Protein AF-A0A923BEH5-F1 (afdb_monomer_lite)

Foldseek 3Di:
DDPDPQDPVVVVCVVVVVLQVCLQDLDQADPVLQCLPAQQAAEEEEEAAQHFQSSCNNVQNSPVNSNYNYDYLPPGGPNDDDPVSLVVSLVVLQVVCVVSVHAYEYEYEARGQVSQVVSCVVCVRNHPYYHYHNYDDDDDCVVDSCSVSNVVSVD

Secondary structure (DSSP, 8-state):
-----PPPHHHHHHHHHHHHHGGG--PPPPGGG-S-TTTT-EEEEE--TT--GGGGHHHHHHHHHTT-EEE---SSS-----HHHHHHHHHHHHHHHHHHTSPEEEEEETTHHHHHHHHHHHSGGGEEEEEEES---SS-GGGSTTHHHHHHH--

Radius of gyration: 16.61 Å; chains: 1; bounding box: 33×35×56 Å

pLDDT: mean 77.44, std 20.77, range [34.41, 98.56]

Sequence (155 aa):
MNQHYLPPLGQLWREAGAFASLGRRAAAPLPCATDRYGHGRPVIVVPGFLATDGSTTALRSNLAAAGYDVRGWGQGMNLGATEARLDRLERDVADLADEAGEPVALIGWSLGGLYAREIAKRIPDAVDRVITLGSPFSGSLRGNRVWWLYELVNR

Structure (mmCIF, N/CA/C/O backbone):
data_AF-A0A923BEH5-F1
#
_entry.id   AF-A0A923BEH5-F1
#
loop_
_atom_site.group_PDB
_atom_site.id
_atom_site.type_symbol
_atom_site.label_atom_id
_atom_site.label_alt_id
_atom_site.label_comp_id
_atom_site.label_asym_id
_atom_site.label_entity_id
_atom_site.label_seq_id
_atom_site.pdbx_PDB_ins_code
_atom_site.Cartn_x
_atom_site.Cartn_y
_atom_site.Cartn_z
_atom_site.occupancy
_atom_site.B_iso_or_equiv
_atom_site.auth_seq_id
_atom_site.auth_comp_id
_atom_site.auth_asym_id
_atom_site.auth_atom_id
_atom_site.pdbx_PDB_model_num
ATOM 1 N N . MET A 1 1 ? 3.493 -11.440 -41.249 1.00 34.41 1 MET A N 1
ATOM 2 C CA . MET A 1 1 ? 4.687 -10.652 -40.872 1.00 34.41 1 MET A CA 1
ATOM 3 C C . MET A 1 1 ? 4.221 -9.233 -40.571 1.00 34.41 1 MET A C 1
ATOM 5 O O . MET A 1 1 ? 4.147 -8.426 -41.481 1.00 34.41 1 MET A O 1
ATOM 9 N N . ASN A 1 2 ? 3.818 -8.950 -39.328 1.00 37.06 2 ASN A N 1
ATOM 10 C CA . ASN A 1 2 ? 3.399 -7.604 -38.923 1.00 37.06 2 ASN A CA 1
ATOM 11 C C . ASN A 1 2 ? 4.533 -6.978 -38.116 1.00 37.06 2 ASN A C 1
ATOM 13 O O . ASN A 1 2 ? 4.840 -7.427 -37.013 1.00 37.06 2 ASN A O 1
ATOM 17 N N . GLN A 1 3 ? 5.191 -5.983 -38.706 1.00 42.94 3 GLN A N 1
ATOM 18 C CA . GLN A 1 3 ? 6.191 -5.173 -38.025 1.00 42.94 3 GLN A CA 1
ATOM 19 C C . GLN A 1 3 ? 5.481 -4.316 -36.973 1.00 42.94 3 GLN A C 1
ATOM 21 O O . GLN A 1 3 ? 4.862 -3.300 -37.283 1.00 42.94 3 GLN A O 1
ATOM 26 N N . HIS A 1 4 ? 5.529 -4.754 -35.717 1.00 45.81 4 HIS A N 1
ATOM 27 C CA . HIS A 1 4 ? 5.096 -3.943 -34.589 1.00 45.81 4 HIS A CA 1
ATOM 28 C C . HIS A 1 4 ? 6.090 -2.792 -34.409 1.00 45.81 4 HIS A C 1
ATOM 30 O O . HIS A 1 4 ? 7.207 -2.995 -33.939 1.00 45.81 4 HIS A O 1
ATOM 36 N N . TYR A 1 5 ? 5.683 -1.583 -34.800 1.00 46.28 5 TYR A N 1
ATOM 37 C CA . TYR A 1 5 ? 6.428 -0.353 -34.546 1.00 46.28 5 TYR A CA 1
ATOM 38 C C . TYR A 1 5 ? 6.426 -0.074 -33.034 1.00 46.28 5 TYR A C 1
ATOM 40 O O . TYR A 1 5 ? 5.494 0.515 -32.478 1.00 46.28 5 TYR A O 1
ATOM 48 N N . LEU A 1 6 ? 7.449 -0.575 -32.341 1.00 45.47 6 LEU A N 1
ATOM 49 C CA . LEU A 1 6 ? 7.730 -0.203 -30.960 1.00 45.47 6 LEU A CA 1
ATOM 50 C C . LEU A 1 6 ? 8.156 1.273 -30.964 1.00 45.47 6 LEU A C 1
ATOM 52 O O . LEU A 1 6 ? 9.053 1.638 -31.727 1.00 45.47 6 LEU A O 1
ATOM 56 N N . PRO A 1 7 ? 7.523 2.143 -30.157 1.00 45.28 7 PRO A N 1
ATOM 57 C CA . PRO A 1 7 ? 7.990 3.514 -30.039 1.00 45.28 7 PRO A CA 1
ATOM 58 C C . PRO A 1 7 ? 9.424 3.490 -29.485 1.00 45.28 7 PRO A C 1
ATOM 60 O O . PRO A 1 7 ? 9.763 2.590 -28.709 1.00 45.28 7 PRO A O 1
ATOM 63 N N . PRO A 1 8 ? 10.272 4.467 -29.836 1.00 52.03 8 PRO A N 1
ATOM 64 C CA . PRO A 1 8 ? 11.614 4.562 -29.277 1.00 52.03 8 PRO A CA 1
ATOM 65 C C . PRO A 1 8 ? 11.544 4.548 -27.747 1.00 52.03 8 PRO A C 1
ATOM 67 O O . PRO A 1 8 ? 10.721 5.260 -27.169 1.00 52.03 8 PRO A O 1
ATOM 70 N N . LEU A 1 9 ? 12.418 3.776 -27.090 1.00 49.19 9 LEU A N 1
ATOM 71 C CA . LEU A 1 9 ? 12.451 3.620 -25.626 1.00 49.19 9 LEU A CA 1
ATOM 72 C C . LEU A 1 9 ? 12.338 4.969 -24.891 1.00 49.19 9 LEU A C 1
ATOM 74 O O . LEU A 1 9 ? 11.589 5.087 -23.927 1.00 49.19 9 LEU A O 1
ATOM 78 N N . GLY A 1 10 ? 12.993 6.021 -25.394 1.00 43.81 10 GLY A N 1
ATOM 79 C CA . GLY A 1 10 ? 12.942 7.371 -24.819 1.00 43.81 10 GLY A CA 1
ATOM 80 C C . GLY A 1 10 ? 11.556 8.043 -24.797 1.00 43.81 10 GLY A C 1
ATOM 81 O O . GLY A 1 10 ? 11.317 8.901 -23.951 1.00 43.81 10 GLY A O 1
ATOM 82 N N . GLN A 1 11 ? 10.623 7.659 -25.675 1.00 50.19 11 GLN A N 1
ATOM 83 C CA . GLN A 1 11 ? 9.242 8.166 -25.662 1.00 50.19 11 GLN A CA 1
ATOM 84 C C . GLN A 1 11 ? 8.385 7.448 -24.606 1.00 50.19 11 GLN A C 1
ATOM 86 O O . GLN A 1 11 ? 7.625 8.100 -23.897 1.00 50.19 11 GLN A O 1
ATOM 91 N N . LEU A 1 12 ? 8.604 6.143 -24.410 1.00 49.56 12 LEU A N 1
ATOM 92 C CA . LEU A 1 12 ? 8.016 5.348 -23.320 1.00 49.56 12 LEU A CA 1
ATOM 93 C C . LEU A 1 12 ? 8.495 5.827 -21.939 1.00 49.56 12 LEU A C 1
ATOM 95 O O . LEU A 1 12 ? 7.692 5.980 -21.022 1.00 49.56 12 LEU A O 1
ATOM 99 N N . TRP A 1 13 ? 9.790 6.132 -21.804 1.00 49.50 13 TRP A N 1
ATOM 100 C CA . TRP A 1 13 ? 10.364 6.713 -20.584 1.00 49.50 13 TRP A CA 1
ATOM 101 C C . TRP A 1 13 ? 9.817 8.109 -20.277 1.00 49.50 13 TRP A C 1
ATOM 103 O O . TRP A 1 13 ? 9.636 8.450 -19.112 1.00 49.50 13 TRP A O 1
ATOM 113 N N . ARG A 1 14 ? 9.513 8.914 -21.301 1.00 45.88 14 ARG A N 1
ATOM 114 C CA . ARG A 1 14 ? 8.863 10.220 -21.123 1.00 45.88 14 ARG A CA 1
ATOM 115 C C . ARG A 1 14 ? 7.405 10.098 -20.696 1.00 45.88 14 ARG A C 1
ATOM 117 O O . ARG A 1 14 ? 6.979 10.893 -19.869 1.00 45.88 14 ARG A O 1
ATOM 124 N N . GLU A 1 15 ? 6.659 9.123 -21.209 1.00 48.75 15 GLU A N 1
ATOM 125 C CA . GLU A 1 15 ? 5.287 8.855 -20.760 1.00 48.75 15 GLU A CA 1
ATOM 126 C C . GLU A 1 15 ? 5.282 8.322 -19.318 1.00 48.75 15 GLU A C 1
ATOM 128 O O . GLU A 1 15 ? 4.626 8.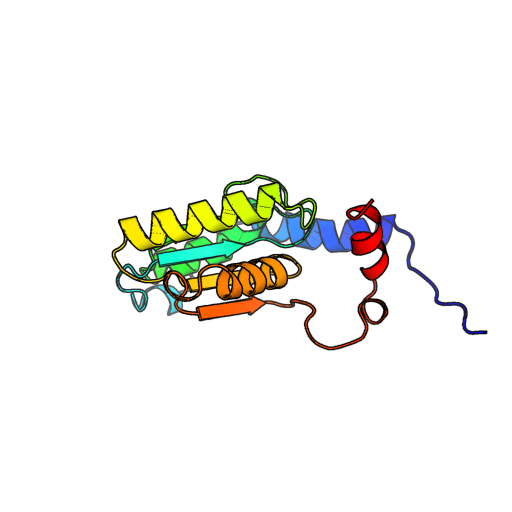901 -18.457 1.00 48.75 15 GLU A O 1
ATOM 133 N N . ALA A 1 16 ? 6.105 7.317 -18.996 1.00 50.94 16 ALA A N 1
ATOM 134 C CA . ALA A 1 16 ? 6.253 6.794 -17.632 1.00 50.94 16 ALA A CA 1
ATOM 135 C C . ALA A 1 16 ? 6.799 7.844 -16.642 1.00 50.94 16 ALA A C 1
ATOM 137 O O . ALA A 1 16 ? 6.321 7.953 -15.515 1.00 50.94 16 ALA A O 1
ATOM 138 N N . GLY A 1 17 ? 7.757 8.670 -17.072 1.00 50.97 17 GLY A N 1
ATOM 139 C CA . GLY A 1 17 ? 8.290 9.794 -16.302 1.00 50.97 17 GLY A CA 1
ATOM 140 C C . GLY A 1 17 ? 7.284 10.936 -16.123 1.00 50.97 17 GLY A C 1
ATOM 141 O O . GLY A 1 17 ? 7.267 11.580 -15.072 1.00 50.97 17 GLY A O 1
ATOM 142 N N . ALA A 1 18 ? 6.389 11.164 -17.089 1.00 53.25 18 ALA A N 1
ATOM 143 C CA . ALA A 1 18 ? 5.256 12.075 -16.931 1.00 53.25 18 ALA A CA 1
ATOM 144 C C . ALA A 1 18 ? 4.288 11.557 -15.850 1.00 53.25 18 ALA A C 1
ATOM 146 O O . ALA A 1 18 ? 3.872 12.326 -14.987 1.00 53.25 18 ALA A O 1
ATOM 147 N N . PHE A 1 19 ? 4.032 10.245 -15.796 1.00 51.97 19 PHE A N 1
ATOM 148 C CA . PHE A 1 19 ? 3.248 9.625 -14.719 1.00 51.97 19 PHE A CA 1
ATOM 149 C C . PHE A 1 19 ? 3.955 9.660 -13.353 1.00 51.97 19 PHE A C 1
ATOM 151 O O . PHE A 1 19 ? 3.315 9.939 -12.342 1.00 51.97 19 PHE A O 1
ATOM 158 N N . ALA A 1 20 ? 5.275 9.459 -13.302 1.00 50.81 20 ALA A N 1
ATOM 159 C CA . ALA A 1 20 ? 6.059 9.572 -12.067 1.00 50.81 20 ALA A CA 1
ATOM 160 C C . ALA A 1 20 ? 6.162 11.023 -11.552 1.00 50.81 20 ALA A C 1
ATOM 162 O O . ALA A 1 20 ? 6.242 11.261 -10.347 1.00 50.81 20 ALA A O 1
ATOM 163 N N . SER A 1 21 ? 6.141 12.007 -12.458 1.00 49.84 21 SER A N 1
ATOM 164 C CA . SER A 1 21 ? 6.183 13.438 -12.124 1.00 49.84 21 SER A CA 1
ATOM 165 C C . SER A 1 21 ? 4.815 14.043 -11.789 1.00 49.84 21 SER A C 1
ATOM 167 O O . SER A 1 21 ? 4.781 15.106 -11.164 1.00 49.84 21 SER A O 1
ATOM 169 N N . LEU A 1 22 ? 3.709 13.347 -12.096 1.00 53.12 22 LEU A N 1
ATOM 170 C CA . LEU A 1 22 ? 2.346 13.753 -11.728 1.00 53.12 22 LEU A CA 1
ATOM 171 C C . LEU A 1 22 ? 2.136 13.850 -10.202 1.00 53.12 22 LEU A C 1
ATOM 173 O O . LEU A 1 22 ? 1.268 14.590 -9.748 1.00 53.12 22 LEU A O 1
ATOM 177 N N . GLY A 1 23 ? 2.944 13.148 -9.400 1.00 53.69 23 GLY A N 1
ATOM 178 C CA . GLY A 1 23 ? 2.770 13.050 -7.944 1.00 53.69 23 GLY A CA 1
ATOM 179 C C . GLY A 1 23 ? 3.411 14.152 -7.095 1.00 53.69 23 GLY A C 1
ATOM 180 O O . GLY A 1 23 ? 3.277 14.131 -5.876 1.00 53.69 23 GLY A O 1
ATOM 181 N N . ARG A 1 24 ? 4.101 15.139 -7.686 1.00 53.06 24 ARG A N 1
ATOM 182 C CA . ARG A 1 24 ? 4.809 16.177 -6.900 1.00 53.06 24 ARG A CA 1
ATOM 183 C C . ARG A 1 24 ? 3.942 17.336 -6.403 1.00 53.06 24 ARG A C 1
ATOM 185 O O . ARG A 1 24 ? 4.467 18.265 -5.794 1.00 53.06 24 ARG A O 1
ATOM 192 N N . ARG A 1 25 ? 2.631 17.298 -6.634 1.00 54.38 25 ARG A N 1
ATOM 193 C CA . ARG A 1 25 ? 1.687 18.257 -6.054 1.00 54.38 25 ARG A CA 1
ATOM 194 C C . ARG A 1 25 ? 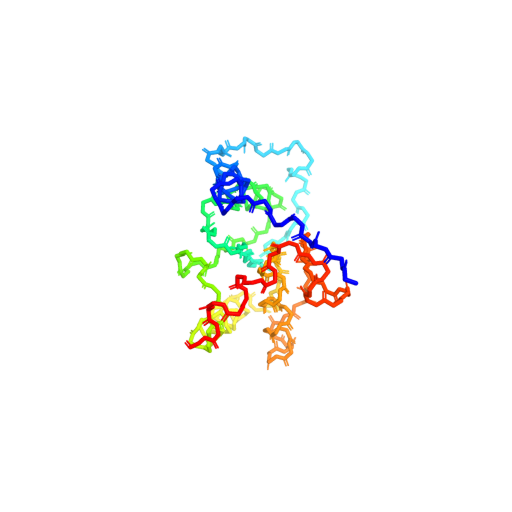0.891 17.555 -4.963 1.00 54.38 25 ARG A C 1
ATOM 196 O O . ARG A 1 25 ? 0.040 16.723 -5.266 1.00 54.38 25 ARG A O 1
ATOM 203 N N . ALA A 1 26 ? 1.144 17.916 -3.706 1.00 56.69 26 ALA A N 1
ATOM 204 C CA . ALA A 1 26 ? 0.133 17.763 -2.670 1.00 56.69 26 ALA A CA 1
ATOM 205 C C . ALA A 1 26 ? -1.031 18.679 -3.070 1.00 56.69 26 ALA A C 1
ATOM 207 O O . ALA A 1 26 ? -1.003 19.884 -2.829 1.00 56.69 26 ALA A O 1
ATOM 208 N N . ALA A 1 27 ? -1.996 18.139 -3.812 1.00 62.12 27 ALA A N 1
ATOM 209 C CA . ALA A 1 27 ? -3.257 18.827 -4.002 1.00 62.12 27 ALA A CA 1
ATOM 210 C C . ALA A 1 27 ? -3.936 18.875 -2.631 1.00 62.12 27 ALA A C 1
ATOM 212 O O . ALA A 1 27 ? -3.954 17.862 -1.926 1.00 62.12 27 ALA A O 1
ATOM 213 N N . ALA A 1 28 ? -4.461 20.043 -2.248 1.00 68.69 28 ALA A N 1
ATOM 214 C CA . ALA A 1 28 ? -5.380 20.115 -1.121 1.00 68.69 28 ALA A CA 1
ATOM 215 C C . ALA A 1 28 ? -6.448 19.016 -1.294 1.00 68.69 28 ALA A C 1
ATOM 217 O O . ALA A 1 28 ? -6.851 18.761 -2.438 1.00 68.69 28 ALA A O 1
ATOM 218 N N . PRO A 1 29 ? -6.863 18.337 -0.210 1.00 71.12 29 PRO A N 1
ATOM 219 C CA . PRO A 1 29 ? -7.877 17.302 -0.307 1.00 71.12 29 PRO A CA 1
ATOM 220 C C . PRO A 1 29 ? -9.103 17.807 -1.063 1.00 71.12 29 PRO A C 1
ATOM 222 O O . PRO A 1 29 ? -9.520 18.956 -0.900 1.00 71.12 29 PRO A O 1
ATOM 225 N N . LEU A 1 30 ? -9.663 16.952 -1.911 1.00 73.69 30 LEU A N 1
ATOM 226 C CA . LEU A 1 30 ? -10.889 17.258 -2.627 1.00 73.69 30 LEU A CA 1
ATOM 227 C C . LEU A 1 30 ? -12.020 17.485 -1.610 1.00 73.69 30 LEU A C 1
ATOM 229 O O . LEU A 1 30 ? -12.051 16.800 -0.589 1.00 73.69 30 LEU A O 1
ATOM 233 N N . PRO A 1 31 ? -12.987 18.376 -1.885 1.00 69.50 31 PRO A N 1
ATOM 234 C CA . PRO A 1 31 ? -14.104 18.619 -0.972 1.00 69.50 31 PRO A CA 1
ATOM 235 C C . PRO A 1 31 ? -14.879 17.346 -0.598 1.00 69.50 31 PRO A C 1
ATOM 237 O O . PRO A 1 31 ? -15.274 17.183 0.544 1.00 69.50 31 PRO A O 1
ATOM 240 N N . CYS A 1 32 ? -15.032 16.394 -1.523 1.00 70.19 32 CYS A N 1
ATOM 241 C CA . CYS A 1 32 ? -15.694 15.110 -1.252 1.00 70.19 32 CYS A CA 1
ATOM 242 C C . CYS A 1 32 ? -14.878 14.161 -0.358 1.00 70.19 32 CYS A C 1
ATOM 244 O O . CYS A 1 32 ? -15.385 13.140 0.093 1.00 70.19 32 CYS A O 1
ATOM 246 N N . ALA A 1 33 ? -13.594 14.448 -0.143 1.00 65.38 33 ALA A N 1
ATOM 247 C CA . ALA A 1 33 ? -12.736 13.650 0.714 1.00 65.38 33 ALA A CA 1
ATOM 248 C C . ALA A 1 33 ? -12.876 14.040 2.191 1.00 65.38 33 ALA A C 1
ATOM 250 O O . ALA A 1 33 ? -12.270 13.387 3.018 1.00 65.38 33 ALA A O 1
ATOM 251 N N . THR A 1 34 ? -13.639 15.070 2.574 1.00 65.69 34 THR A N 1
ATOM 252 C CA . THR A 1 34 ? -13.746 15.475 3.992 1.00 65.69 34 THR A CA 1
ATOM 253 C C . THR A 1 34 ? -14.819 14.734 4.782 1.00 65.69 34 THR A C 1
ATOM 255 O O . THR A 1 34 ? -14.867 14.858 6.003 1.00 65.69 34 THR A O 1
ATOM 258 N N . ASP A 1 35 ? -15.643 13.925 4.122 1.00 69.12 35 ASP A N 1
ATOM 259 C CA . ASP A 1 35 ? -16.823 13.282 4.717 1.00 69.12 35 ASP A CA 1
ATOM 260 C C . ASP A 1 35 ? -16.495 12.094 5.658 1.00 69.12 35 ASP A C 1
ATOM 262 O O . ASP A 1 35 ? -17.384 11.361 6.080 1.00 69.12 35 ASP A O 1
ATOM 266 N N . ARG A 1 36 ? -15.218 11.918 6.038 1.00 74.88 36 ARG A N 1
ATOM 267 C CA . ARG A 1 36 ? -14.708 10.961 7.048 1.00 74.88 36 ARG A CA 1
ATOM 268 C C . ARG A 1 36 ? -15.229 9.514 6.939 1.00 74.88 36 ARG A C 1
ATOM 270 O O . ARG A 1 36 ? -15.346 8.823 7.949 1.00 74.88 36 ARG A O 1
ATOM 277 N N . TYR A 1 37 ? -15.460 9.023 5.722 1.00 81.75 37 TYR A N 1
ATOM 278 C CA . TYR A 1 37 ? -15.904 7.645 5.452 1.00 81.75 37 TYR A CA 1
ATOM 279 C C . TYR A 1 37 ? -14.934 6.543 5.912 1.00 81.75 37 TYR A C 1
ATOM 281 O O . TYR A 1 37 ? -15.314 5.376 5.990 1.00 81.75 37 TYR A O 1
ATOM 289 N N . GLY A 1 38 ? -13.667 6.881 6.151 1.00 85.94 38 GLY A N 1
ATOM 290 C CA . GLY A 1 38 ? -12.611 5.912 6.414 1.00 85.94 38 GLY A CA 1
ATOM 291 C C . GLY A 1 38 ? -12.626 5.311 7.810 1.00 85.94 38 GLY A C 1
ATOM 292 O O . GLY A 1 38 ? -12.189 4.179 7.954 1.00 85.94 38 GLY A O 1
ATOM 293 N N . HIS A 1 39 ? -13.151 6.017 8.818 1.00 91.62 39 HIS A N 1
ATOM 294 C CA . HIS A 1 39 ? -13.264 5.535 10.206 1.00 91.62 39 HIS A CA 1
ATOM 295 C C . HIS A 1 39 ? -11.986 4.905 10.808 1.00 91.62 39 HIS A C 1
ATOM 297 O O . HIS A 1 39 ? -12.079 4.056 11.683 1.00 91.62 39 HIS A O 1
ATOM 303 N N . GLY A 1 40 ? -10.798 5.323 10.364 1.00 93.81 40 GLY A N 1
ATOM 304 C CA . GLY A 1 40 ? -9.506 4.793 10.810 1.00 93.81 40 GLY A CA 1
ATOM 305 C C . GLY A 1 40 ? -9.052 3.515 10.104 1.00 93.81 40 GLY A C 1
ATOM 306 O O . GLY A 1 40 ? -7.950 3.054 10.371 1.00 93.81 40 GLY A O 1
ATOM 307 N N . ARG A 1 41 ? -9.847 2.975 9.174 1.00 96.56 41 ARG A N 1
ATOM 308 C CA . ARG A 1 41 ? -9.569 1.690 8.525 1.00 96.56 41 ARG A CA 1
ATOM 309 C C . ARG A 1 41 ? -8.225 1.712 7.779 1.00 96.56 41 ARG A C 1
ATOM 311 O O . ARG A 1 41 ? -7.956 2.695 7.071 1.00 96.56 41 ARG A O 1
ATOM 318 N N . PRO A 1 42 ? -7.413 0.646 7.882 1.00 98.12 42 PRO A N 1
ATOM 319 C CA . PRO A 1 42 ? -6.060 0.619 7.346 1.00 98.12 42 PRO A CA 1
ATOM 320 C C . PRO A 1 42 ? -6.032 0.428 5.825 1.00 98.12 42 PRO A C 1
ATOM 322 O O . PRO A 1 42 ? -6.748 -0.399 5.249 1.00 98.12 42 PRO A O 1
ATOM 325 N N . VAL A 1 43 ? -5.164 1.189 5.154 1.00 98.25 43 VAL A N 1
ATOM 326 C CA . VAL A 1 43 ? -4.971 1.156 3.699 1.00 98.25 43 VAL A CA 1
ATOM 327 C C . VAL A 1 43 ? -3.485 1.217 3.351 1.00 98.25 43 VAL A C 1
ATOM 329 O O . VAL A 1 43 ? -2.787 2.132 3.779 1.00 98.25 43 VAL A O 1
ATOM 332 N N . ILE A 1 44 ? -3.013 0.331 2.472 1.00 98.31 44 ILE A N 1
ATOM 333 C CA . ILE A 1 44 ? -1.687 0.445 1.841 1.00 98.31 44 ILE A CA 1
ATOM 334 C C . ILE A 1 44 ? -1.835 0.761 0.353 1.00 98.31 44 ILE A C 1
ATOM 336 O O . ILE A 1 44 ? -2.579 0.101 -0.377 1.00 98.31 44 ILE A O 1
ATOM 340 N N . VAL A 1 45 ? -1.087 1.764 -0.119 1.00 97.44 45 VAL A N 1
ATOM 341 C CA . VAL A 1 45 ? -1.039 2.140 -1.539 1.00 97.44 45 VAL A CA 1
ATOM 342 C C . VAL A 1 45 ? 0.277 1.703 -2.181 1.00 97.44 45 VAL A C 1
ATOM 344 O O . VAL A 1 45 ? 1.343 2.223 -1.850 1.00 97.44 45 VAL A O 1
ATOM 347 N N . VAL A 1 46 ? 0.193 0.805 -3.166 1.00 95.06 46 VAL A N 1
ATOM 348 C CA . VAL A 1 46 ? 1.342 0.229 -3.878 1.00 95.06 46 VAL A CA 1
ATOM 349 C C . VAL A 1 46 ? 1.545 0.923 -5.238 1.00 95.06 46 VAL A C 1
ATOM 351 O O . VAL A 1 46 ? 0.645 0.886 -6.088 1.00 95.06 46 VAL A O 1
ATOM 354 N N . PRO A 1 47 ? 2.710 1.556 -5.484 1.00 91.50 47 PRO A N 1
ATOM 355 C CA . PRO A 1 47 ? 2.980 2.306 -6.706 1.00 91.50 47 PRO A CA 1
ATOM 356 C C . PRO A 1 47 ? 3.255 1.390 -7.909 1.00 91.50 47 PRO A C 1
ATOM 358 O O . PRO A 1 47 ? 3.588 0.211 -7.767 1.00 91.50 47 PRO A O 1
ATOM 361 N N . GLY A 1 48 ? 3.152 1.960 -9.113 1.00 86.19 48 GLY A N 1
ATOM 362 C CA . GLY A 1 48 ? 3.500 1.287 -10.367 1.00 86.19 48 GLY A CA 1
ATOM 363 C C . GLY A 1 48 ? 5.009 1.170 -10.606 1.00 86.19 48 GLY A C 1
ATOM 364 O O . GLY A 1 48 ? 5.817 1.676 -9.835 1.00 86.19 48 GLY A O 1
ATOM 365 N N . PHE A 1 49 ? 5.396 0.523 -11.706 1.00 82.25 49 PHE A N 1
ATOM 366 C CA . PHE A 1 49 ? 6.802 0.353 -12.086 1.00 82.25 49 PHE A CA 1
ATOM 367 C C . PHE A 1 49 ? 7.530 1.704 -12.244 1.00 82.25 49 PHE A C 1
ATOM 369 O O . PHE A 1 49 ? 6.970 2.643 -12.807 1.00 82.25 49 PHE A O 1
ATOM 376 N N . LEU A 1 50 ? 8.769 1.791 -11.745 1.00 79.81 50 LEU A N 1
ATOM 377 C CA . LEU A 1 50 ? 9.618 2.994 -11.625 1.00 79.81 50 LEU A CA 1
ATOM 378 C C . LEU A 1 50 ? 9.035 4.126 -10.779 1.00 79.81 50 LEU A C 1
ATOM 380 O O . LEU A 1 50 ? 9.616 5.209 -10.700 1.00 79.81 50 LEU A O 1
ATOM 384 N N . ALA A 1 51 ? 7.902 3.892 -10.132 1.00 82.94 51 ALA A N 1
ATOM 385 C CA . ALA A 1 51 ? 7.264 4.880 -9.299 1.00 82.94 51 ALA A CA 1
ATOM 386 C C . ALA A 1 51 ? 7.625 4.649 -7.825 1.00 82.94 51 ALA A C 1
ATOM 388 O O . ALA A 1 51 ? 7.987 3.550 -7.397 1.00 82.94 51 ALA A O 1
ATOM 389 N N . THR A 1 52 ? 7.562 5.725 -7.052 1.00 86.50 52 THR A N 1
ATOM 390 C CA . THR A 1 52 ? 7.779 5.733 -5.603 1.00 86.50 52 THR A CA 1
ATOM 391 C C . THR A 1 52 ? 6.495 6.160 -4.905 1.00 86.50 52 THR A C 1
ATOM 393 O O . THR A 1 52 ? 5.542 6.610 -5.543 1.00 86.50 52 THR A O 1
ATOM 396 N N . ASP A 1 53 ? 6.504 6.137 -3.580 1.00 88.62 53 ASP A N 1
ATOM 397 C CA . ASP A 1 53 ? 5.496 6.768 -2.725 1.00 88.62 53 ASP A CA 1
ATOM 398 C C . ASP A 1 53 ? 5.179 8.229 -3.097 1.00 88.62 53 ASP A C 1
ATOM 400 O O . ASP A 1 53 ? 4.049 8.689 -2.924 1.00 88.62 53 ASP A O 1
ATOM 404 N N . GLY A 1 54 ? 6.148 8.962 -3.658 1.00 84.62 54 GLY A N 1
ATOM 405 C CA . GLY A 1 54 ? 5.923 10.325 -4.139 1.00 84.62 54 GLY A CA 1
ATOM 406 C C . GLY A 1 54 ? 4.854 10.387 -5.234 1.00 84.62 54 GLY A C 1
ATOM 407 O O . GLY A 1 54 ? 4.061 11.323 -5.271 1.00 84.62 54 GLY A O 1
ATOM 408 N N . SER A 1 55 ? 4.773 9.358 -6.080 1.00 81.12 55 SER A N 1
ATOM 409 C CA . SER A 1 55 ? 3.811 9.280 -7.185 1.00 81.12 55 SER A CA 1
ATOM 410 C C . SER A 1 55 ? 2.358 9.097 -6.727 1.00 81.12 55 SER A C 1
ATOM 412 O O . SER A 1 55 ? 1.436 9.485 -7.439 1.00 81.12 55 SER A O 1
ATOM 414 N N . THR A 1 56 ? 2.149 8.558 -5.522 1.00 88.00 56 THR A N 1
ATOM 415 C CA . THR A 1 56 ? 0.826 8.273 -4.949 1.00 88.00 56 THR A CA 1
ATOM 416 C C . THR A 1 56 ? 0.431 9.263 -3.852 1.00 88.00 56 THR A C 1
ATOM 418 O O . THR A 1 56 ? -0.610 9.093 -3.220 1.00 88.00 56 THR A O 1
ATOM 421 N N . THR A 1 57 ? 1.222 10.322 -3.631 1.00 88.19 57 THR A N 1
ATOM 422 C CA . THR A 1 57 ? 0.995 11.333 -2.580 1.00 88.19 57 THR A CA 1
ATOM 423 C C . THR A 1 57 ? -0.415 11.909 -2.626 1.00 88.19 57 THR A C 1
ATOM 425 O O . THR A 1 57 ? -1.120 11.850 -1.628 1.00 88.19 57 THR A O 1
ATOM 428 N N . ALA A 1 58 ? -0.866 12.397 -3.787 1.00 87.06 58 ALA A N 1
ATOM 429 C CA . ALA A 1 58 ? -2.191 13.003 -3.914 1.00 87.06 58 ALA A CA 1
ATOM 430 C C . ALA A 1 58 ? -3.322 12.024 -3.548 1.00 87.06 58 ALA A C 1
ATOM 432 O O . ALA A 1 58 ? -4.262 12.405 -2.852 1.00 87.06 58 ALA A O 1
ATOM 433 N N . LEU A 1 59 ? -3.215 10.757 -3.962 1.00 89.44 59 LEU A N 1
ATOM 434 C CA . LEU A 1 59 ? -4.185 9.721 -3.604 1.00 89.44 59 LEU A CA 1
ATOM 435 C C . LEU A 1 59 ? -4.197 9.481 -2.091 1.00 89.44 59 LEU A C 1
ATOM 437 O O . LEU A 1 59 ? -5.256 9.524 -1.469 1.00 89.44 59 LEU A O 1
ATOM 441 N N . ARG A 1 60 ? -3.016 9.288 -1.492 1.00 92.50 60 ARG A N 1
ATOM 442 C CA . ARG A 1 60 ? -2.887 9.046 -0.051 1.00 92.50 60 ARG A CA 1
ATOM 443 C C . ARG A 1 60 ? -3.385 10.225 0.781 1.00 92.50 60 ARG A C 1
ATOM 445 O O . ARG A 1 60 ? -4.085 10.002 1.757 1.00 92.50 60 ARG A O 1
ATOM 452 N N . SER A 1 61 ? -3.109 11.464 0.373 1.00 90.50 61 SER A N 1
ATOM 453 C CA . SER A 1 61 ? -3.605 12.663 1.062 1.00 90.50 61 SER A CA 1
ATOM 454 C C . SER A 1 61 ? -5.131 12.766 1.042 1.00 90.50 61 SER A C 1
ATOM 456 O O . SER A 1 61 ? -5.722 13.156 2.043 1.00 90.50 61 SER A O 1
ATOM 458 N N . ASN A 1 62 ? -5.780 12.393 -0.065 1.00 91.06 62 ASN A N 1
ATOM 459 C CA . ASN A 1 62 ? -7.242 12.380 -0.139 1.00 91.06 62 ASN A CA 1
ATOM 460 C C . ASN A 1 62 ? -7.848 11.274 0.731 1.00 91.06 62 ASN A C 1
ATOM 462 O O . ASN A 1 62 ? -8.815 11.518 1.441 1.00 91.06 62 ASN A O 1
ATOM 466 N N . LEU A 1 63 ? -7.259 10.080 0.729 1.00 92.81 63 LEU A N 1
ATOM 467 C CA . LEU A 1 63 ? -7.700 8.989 1.600 1.00 92.81 63 LEU A CA 1
ATOM 468 C C . LEU A 1 63 ? -7.500 9.338 3.087 1.00 92.81 63 LEU A C 1
ATOM 470 O O . LEU A 1 63 ? -8.398 9.131 3.896 1.00 92.81 63 LEU A O 1
ATOM 474 N N . ALA A 1 64 ? -6.374 9.954 3.446 1.00 92.56 64 ALA A N 1
ATOM 475 C CA . ALA A 1 64 ? -6.133 10.422 4.809 1.00 92.56 64 ALA A CA 1
ATOM 476 C C . ALA A 1 64 ? -7.144 11.506 5.226 1.00 92.56 64 ALA A C 1
ATOM 478 O O . ALA A 1 64 ? -7.685 11.458 6.329 1.00 92.56 64 ALA A O 1
ATOM 479 N N . ALA A 1 65 ? -7.468 12.450 4.335 1.00 90.88 65 ALA A N 1
ATOM 480 C CA . ALA A 1 65 ? -8.515 13.443 4.584 1.00 90.88 65 ALA A CA 1
ATOM 481 C C . ALA A 1 65 ? -9.900 12.802 4.773 1.00 90.88 65 ALA A C 1
ATOM 483 O O . ALA A 1 65 ? -10.676 13.261 5.613 1.00 90.88 65 ALA A O 1
ATOM 484 N N . ALA A 1 66 ? -10.157 11.695 4.067 1.00 91.94 66 ALA A N 1
ATOM 485 C CA . ALA A 1 66 ? -11.356 10.876 4.223 1.00 91.94 66 ALA A CA 1
ATOM 486 C C . ALA A 1 66 ? -11.340 10.004 5.482 1.00 91.94 66 ALA A C 1
ATOM 488 O O . ALA A 1 66 ? -12.305 9.287 5.727 1.00 91.94 66 ALA A O 1
ATOM 489 N N . GLY A 1 67 ? -10.303 10.096 6.315 1.00 93.19 67 GLY A N 1
ATOM 490 C CA . GLY A 1 67 ? -10.240 9.452 7.621 1.00 93.19 67 GLY A CA 1
ATOM 491 C C . GLY A 1 67 ? -9.769 8.001 7.598 1.00 93.19 67 GLY A C 1
ATOM 492 O O . GLY A 1 67 ? -10.109 7.276 8.523 1.00 93.19 67 GLY A O 1
ATOM 493 N N . TYR A 1 68 ? -9.039 7.559 6.573 1.00 95.75 68 TYR A N 1
ATOM 494 C CA . TYR A 1 68 ? -8.360 6.252 6.562 1.00 95.75 68 TYR A CA 1
ATOM 495 C C . TYR A 1 68 ? -6.965 6.342 7.219 1.00 95.75 68 TYR A C 1
ATOM 497 O O . TYR A 1 68 ? -6.317 7.388 7.103 1.00 95.75 68 TYR A O 1
ATOM 505 N N . ASP A 1 69 ? -6.468 5.259 7.838 1.00 95.88 69 ASP A N 1
ATOM 506 C CA . ASP A 1 69 ? -5.033 5.130 8.168 1.00 95.88 69 ASP A CA 1
ATOM 507 C C . ASP A 1 69 ? -4.291 4.661 6.916 1.00 95.88 69 ASP A C 1
ATOM 509 O O . ASP A 1 69 ? -4.321 3.490 6.537 1.00 95.88 69 ASP A O 1
ATOM 513 N N . VAL A 1 70 ? -3.681 5.611 6.211 1.00 96.25 70 VAL A N 1
ATOM 514 C CA . VAL A 1 70 ? -3.086 5.359 4.901 1.00 96.25 70 VAL A CA 1
ATOM 515 C C . VAL A 1 70 ? -1.575 5.287 5.005 1.00 96.25 70 VAL A C 1
ATOM 517 O O . VAL A 1 70 ? -0.900 6.287 5.258 1.00 96.25 70 VAL A O 1
ATOM 520 N N . ARG A 1 71 ? -1.024 4.126 4.664 1.00 96.25 71 ARG A N 1
ATOM 521 C CA . ARG A 1 71 ? 0.412 3.893 4.536 1.00 96.25 71 ARG A CA 1
ATOM 522 C C . ARG A 1 71 ? 0.821 3.824 3.060 1.00 96.25 71 ARG A C 1
ATOM 524 O O . ARG A 1 71 ? 0.046 3.513 2.150 1.00 96.25 71 ARG A O 1
ATOM 531 N N . GLY A 1 72 ? 2.066 4.210 2.799 1.00 94.62 72 GLY A N 1
ATOM 532 C CA . GLY A 1 72 ? 2.706 3.982 1.505 1.00 94.62 72 GLY A CA 1
ATOM 533 C C . GLY A 1 72 ? 3.283 2.589 1.382 1.00 94.62 72 GLY A C 1
ATOM 534 O O . GLY A 1 72 ? 3.185 1.780 2.295 1.00 94.62 72 GLY A O 1
ATOM 535 N N . TRP A 1 73 ? 3.953 2.353 0.265 1.00 93.44 73 TRP A N 1
ATOM 536 C CA . TRP A 1 73 ? 4.662 1.108 0.015 1.00 93.44 73 TRP A CA 1
ATOM 537 C C . TRP A 1 73 ? 5.984 1.022 0.787 1.00 93.44 73 TRP A C 1
ATOM 539 O O . TRP A 1 73 ? 6.420 -0.068 1.122 1.00 93.44 73 TRP A O 1
ATOM 549 N N . GLY A 1 74 ? 6.664 2.145 1.053 1.00 91.88 74 GLY A N 1
ATOM 550 C CA . GLY A 1 74 ? 7.805 2.171 1.984 1.00 91.88 74 GLY A CA 1
ATOM 551 C C . GLY A 1 74 ? 9.091 1.441 1.548 1.00 91.88 74 GLY A C 1
ATOM 552 O O . GLY A 1 74 ? 10.067 1.423 2.303 1.00 91.88 74 GLY A O 1
ATOM 553 N N . GLN A 1 75 ? 9.164 0.883 0.333 1.00 91.88 75 GLN A N 1
ATOM 554 C CA . GLN A 1 75 ? 10.364 0.191 -0.182 1.00 91.88 75 GLN A CA 1
ATOM 555 C C . GLN A 1 75 ? 11.069 0.934 -1.334 1.00 91.88 75 GLN A C 1
ATOM 557 O O . GLN A 1 75 ? 11.772 0.338 -2.151 1.00 91.88 75 GLN A O 1
ATOM 562 N N . GLY A 1 76 ? 10.886 2.254 -1.422 1.00 88.75 76 GLY A N 1
ATOM 563 C CA . GLY A 1 76 ? 11.529 3.095 -2.437 1.00 88.75 76 GLY A CA 1
ATOM 564 C C . GLY A 1 76 ? 10.903 2.938 -3.824 1.00 88.75 76 GLY A C 1
ATOM 565 O O . GLY A 1 76 ? 9.682 2.890 -3.959 1.00 88.75 76 GLY A O 1
ATOM 566 N N . MET A 1 77 ? 11.733 2.913 -4.868 1.00 85.25 77 MET A N 1
ATOM 567 C CA . MET A 1 77 ? 11.267 2.779 -6.250 1.00 85.25 77 MET A CA 1
ATOM 568 C C . MET A 1 77 ? 10.838 1.341 -6.550 1.00 85.25 77 MET A C 1
ATOM 570 O O . MET A 1 77 ? 11.590 0.397 -6.298 1.00 85.25 77 MET A O 1
ATOM 574 N N . ASN A 1 78 ? 9.645 1.171 -7.122 1.00 82.88 78 ASN A N 1
ATOM 575 C CA . ASN A 1 78 ? 9.168 -0.135 -7.559 1.00 82.88 78 ASN A CA 1
ATOM 576 C C . ASN A 1 78 ? 9.895 -0.547 -8.847 1.00 82.88 78 ASN A C 1
ATOM 578 O O . ASN A 1 78 ? 9.530 -0.153 -9.952 1.00 82.88 78 ASN A O 1
ATOM 582 N N . LEU A 1 79 ? 10.954 -1.333 -8.681 1.00 79.94 79 LEU A N 1
ATOM 583 C CA . LEU A 1 79 ? 11.775 -1.868 -9.766 1.00 79.94 79 LEU A CA 1
ATOM 584 C C . LEU A 1 79 ? 11.271 -3.212 -10.301 1.00 79.94 79 LEU A C 1
ATOM 586 O O . LEU A 1 79 ? 11.967 -3.824 -11.099 1.00 79.94 79 LEU A O 1
ATOM 590 N N . GLY A 1 80 ? 10.086 -3.661 -9.887 1.00 74.75 80 GLY A N 1
ATOM 591 C CA . GLY A 1 80 ? 9.486 -4.914 -10.327 1.00 74.75 80 GLY A CA 1
ATOM 592 C C . GLY A 1 80 ? 9.467 -6.024 -9.277 1.00 74.75 80 GLY A C 1
ATOM 593 O O . GLY A 1 80 ? 10.118 -5.934 -8.230 1.00 74.75 80 GLY A O 1
ATOM 594 N N . ALA A 1 81 ? 8.659 -7.051 -9.570 1.00 71.19 81 ALA A N 1
ATOM 595 C CA . ALA A 1 81 ? 8.294 -8.138 -8.663 1.00 71.19 81 ALA A CA 1
ATOM 596 C C . ALA A 1 81 ? 9.475 -9.072 -8.390 1.00 71.19 81 ALA A C 1
ATOM 598 O O . ALA A 1 81 ? 9.776 -9.961 -9.173 1.00 71.19 81 ALA A O 1
ATOM 599 N N . THR A 1 82 ? 10.127 -8.858 -7.252 1.00 81.56 82 THR A N 1
ATOM 600 C CA . THR A 1 82 ? 11.127 -9.766 -6.682 1.00 81.56 82 THR A CA 1
ATOM 601 C C . THR A 1 82 ? 10.568 -10.382 -5.406 1.00 81.56 82 THR A C 1
ATOM 603 O O . THR A 1 82 ? 9.892 -9.669 -4.662 1.00 81.56 82 THR A O 1
ATOM 606 N N . GLU A 1 83 ? 10.921 -11.629 -5.094 1.00 82.38 83 GLU A N 1
ATOM 607 C CA . GLU A 1 83 ? 10.417 -12.332 -3.901 1.00 82.38 83 GLU A CA 1
ATOM 608 C C . GLU A 1 83 ? 10.636 -11.522 -2.616 1.00 82.38 83 GLU A C 1
ATOM 610 O O . GLU A 1 83 ? 9.683 -11.174 -1.935 1.00 82.38 83 GLU A O 1
ATOM 615 N N . ALA A 1 84 ? 11.851 -11.007 -2.401 1.00 86.75 84 ALA A N 1
ATOM 616 C CA . ALA A 1 84 ? 12.172 -10.183 -1.231 1.00 86.75 84 ALA A CA 1
ATOM 617 C C . ALA A 1 84 ? 11.291 -8.924 -1.062 1.00 86.75 84 ALA A C 1
ATOM 619 O O . ALA A 1 84 ? 11.115 -8.422 0.047 1.00 86.75 84 ALA A O 1
ATOM 620 N N . ARG A 1 85 ? 10.753 -8.383 -2.164 1.00 88.62 85 ARG A N 1
ATOM 621 C CA . ARG A 1 85 ? 9.847 -7.223 -2.149 1.00 88.62 85 ARG A CA 1
ATOM 622 C C . ARG A 1 85 ? 8.418 -7.630 -1.808 1.00 88.62 85 ARG A C 1
ATOM 624 O O . ARG A 1 85 ? 7.730 -6.882 -1.116 1.00 88.62 85 ARG A O 1
ATOM 631 N N . LEU A 1 86 ? 7.989 -8.791 -2.305 1.00 90.75 86 LEU A N 1
ATOM 632 C CA . LEU A 1 86 ? 6.719 -9.403 -1.927 1.00 90.75 86 LEU A CA 1
ATOM 633 C C . LEU A 1 86 ? 6.743 -9.773 -0.444 1.00 90.75 86 LEU A C 1
ATOM 635 O O . LEU A 1 86 ? 5.876 -9.305 0.273 1.00 90.75 86 LEU A O 1
ATOM 639 N N . ASP A 1 87 ? 7.785 -10.451 0.038 1.00 93.62 87 ASP A N 1
ATOM 640 C CA . ASP A 1 87 ? 7.926 -10.844 1.449 1.00 93.62 87 ASP A CA 1
ATOM 641 C C . ASP A 1 87 ? 7.973 -9.640 2.395 1.00 93.62 87 ASP A C 1
ATOM 643 O O . ASP A 1 87 ? 7.540 -9.690 3.546 1.00 93.62 87 ASP A O 1
ATOM 647 N N . ARG A 1 88 ? 8.549 -8.526 1.935 1.00 95.50 88 ARG A N 1
ATOM 648 C CA . ARG A 1 88 ? 8.520 -7.283 2.702 1.00 95.50 88 ARG A CA 1
ATOM 649 C C . ARG A 1 88 ? 7.124 -6.667 2.716 1.00 95.50 88 ARG A C 1
ATOM 651 O O . ARG A 1 88 ? 6.673 -6.286 3.783 1.00 95.50 88 ARG A O 1
ATOM 658 N N . LEU A 1 89 ? 6.442 -6.611 1.571 1.00 95.88 89 LEU A N 1
ATOM 659 C CA . LEU A 1 89 ? 5.079 -6.082 1.510 1.00 95.88 89 LEU A CA 1
ATOM 660 C C . LEU A 1 89 ? 4.107 -6.952 2.317 1.00 95.88 89 LEU A C 1
ATOM 662 O O . LEU A 1 89 ? 3.215 -6.420 2.958 1.00 95.88 89 LEU A O 1
ATOM 666 N N . GLU A 1 90 ? 4.290 -8.269 2.300 1.00 97.38 90 GLU A N 1
ATOM 667 C CA . GLU A 1 90 ? 3.528 -9.221 3.107 1.00 97.38 90 GLU A CA 1
ATOM 668 C C . GLU A 1 90 ? 3.663 -8.912 4.599 1.00 97.38 90 GLU A C 1
ATOM 670 O O . GLU A 1 90 ? 2.653 -8.770 5.280 1.00 97.38 90 GLU A O 1
ATOM 675 N N . ARG A 1 91 ? 4.899 -8.715 5.079 1.00 97.75 91 ARG A N 1
ATOM 676 C CA . ARG A 1 91 ? 5.159 -8.299 6.464 1.00 97.75 91 ARG A CA 1
ATOM 677 C C . ARG A 1 91 ? 4.548 -6.943 6.786 1.00 97.75 91 ARG A C 1
ATOM 679 O O . ARG A 1 91 ? 3.830 -6.842 7.766 1.00 97.75 91 ARG A O 1
ATOM 686 N N . ASP A 1 92 ? 4.755 -5.942 5.932 1.00 97.44 92 ASP A N 1
ATOM 687 C CA . ASP A 1 92 ? 4.198 -4.600 6.143 1.00 97.44 92 ASP A CA 1
ATOM 688 C C . ASP A 1 92 ? 2.652 -4.635 6.237 1.00 97.44 92 ASP A C 1
ATOM 690 O O . ASP A 1 92 ? 2.053 -3.855 6.975 1.00 97.44 92 ASP A O 1
ATOM 694 N N . VAL A 1 93 ? 1.994 -5.537 5.494 1.00 98.44 93 VAL A N 1
ATOM 695 C CA . VAL A 1 93 ? 0.536 -5.740 5.544 1.00 98.44 93 VAL A CA 1
ATOM 696 C C . VAL A 1 93 ? 0.108 -6.469 6.813 1.00 98.44 93 VAL A C 1
ATOM 698 O O . VAL A 1 93 ? -0.854 -6.037 7.441 1.00 98.44 93 VAL A O 1
ATOM 701 N N . ALA A 1 94 ? 0.800 -7.545 7.189 1.00 98.31 94 ALA A N 1
ATOM 702 C CA . ALA A 1 94 ? 0.503 -8.291 8.409 1.00 98.31 94 ALA A CA 1
ATOM 703 C C . ALA A 1 94 ? 0.688 -7.414 9.658 1.00 98.31 94 ALA A C 1
ATOM 705 O O . ALA A 1 94 ? -0.225 -7.313 10.470 1.00 98.31 94 ALA A O 1
ATOM 706 N N . ASP A 1 95 ? 1.809 -6.694 9.744 1.00 98.06 95 ASP A N 1
ATOM 707 C CA . ASP A 1 95 ? 2.118 -5.799 10.860 1.00 98.06 95 ASP A CA 1
ATOM 708 C C . ASP A 1 95 ? 1.056 -4.697 11.002 1.00 98.06 95 ASP A C 1
ATOM 710 O O . ASP A 1 95 ? 0.625 -4.386 12.111 1.00 98.06 95 ASP A O 1
ATOM 714 N N . LEU A 1 96 ? 0.593 -4.121 9.883 1.00 97.94 96 LEU A N 1
ATOM 715 C CA . LEU A 1 96 ? -0.459 -3.102 9.910 1.00 97.94 96 LEU A CA 1
ATOM 716 C C . LEU A 1 96 ? -1.830 -3.688 10.273 1.00 97.94 96 LEU A C 1
ATOM 718 O O . LEU A 1 96 ? -2.595 -3.030 10.976 1.00 97.94 96 LEU A O 1
ATOM 722 N N . ALA A 1 97 ? -2.153 -4.894 9.798 1.00 98.19 97 ALA A N 1
ATOM 723 C CA . ALA A 1 97 ? -3.390 -5.577 10.171 1.00 98.19 97 ALA A CA 1
ATOM 724 C C . ALA A 1 97 ? -3.428 -5.848 11.683 1.00 98.19 97 ALA A C 1
ATOM 726 O O . ALA A 1 97 ? -4.441 -5.587 12.333 1.00 98.19 97 ALA A O 1
ATOM 727 N N . ASP A 1 98 ? -2.306 -6.300 12.244 1.00 98.00 98 ASP A N 1
ATOM 728 C CA . ASP A 1 98 ? -2.147 -6.554 13.675 1.00 98.00 98 ASP A CA 1
ATOM 729 C C . ASP A 1 98 ? -2.194 -5.252 14.496 1.00 98.00 98 ASP A C 1
ATOM 731 O O . ASP A 1 98 ? -2.868 -5.200 15.525 1.00 98.00 98 ASP A O 1
ATOM 735 N N . GLU A 1 99 ? -1.532 -4.181 14.035 1.00 97.44 99 GLU A N 1
ATOM 736 C CA . GLU A 1 99 ? -1.561 -2.849 14.666 1.00 97.44 99 GLU A CA 1
ATOM 737 C C . GLU A 1 99 ? -2.986 -2.275 14.708 1.00 97.44 99 GLU A C 1
ATOM 739 O O . GLU A 1 99 ? -3.412 -1.734 15.731 1.00 97.44 99 GLU A O 1
ATOM 744 N N . ALA A 1 100 ? -3.728 -2.399 13.605 1.00 96.31 100 ALA A N 1
ATOM 745 C CA . ALA A 1 100 ? -5.085 -1.876 13.479 1.00 96.31 100 ALA A CA 1
ATOM 746 C C . ALA A 1 100 ? -6.148 -2.776 14.136 1.00 96.31 100 ALA A C 1
ATOM 748 O O . ALA A 1 100 ? -7.238 -2.304 14.462 1.00 96.31 100 ALA A O 1
ATOM 749 N N . GLY A 1 101 ? -5.856 -4.067 14.319 1.00 97.50 101 GLY A N 1
ATOM 750 C CA . GLY A 1 101 ? -6.830 -5.067 14.757 1.00 97.50 101 GLY A CA 1
ATOM 751 C C . GLY A 1 101 ? -7.904 -5.388 13.708 1.00 97.50 101 GLY A C 1
ATOM 752 O O . GLY A 1 101 ? -8.943 -5.954 14.054 1.00 97.50 101 GLY A O 1
ATOM 753 N N . GLU A 1 102 ? -7.685 -5.022 12.440 1.00 97.88 102 GLU A N 1
ATOM 754 C CA . GLU A 1 102 ? -8.579 -5.316 11.315 1.00 97.88 102 GLU A CA 1
ATOM 755 C C . GLU A 1 102 ? -7.800 -5.502 9.991 1.00 97.88 102 GLU A C 1
ATOM 757 O O . GLU A 1 102 ? -6.707 -4.951 9.840 1.00 97.88 102 GLU A O 1
ATOM 762 N N . PRO A 1 103 ? -8.340 -6.245 9.002 1.00 98.38 103 PRO A N 1
ATOM 763 C CA . PRO A 1 103 ? -7.649 -6.498 7.735 1.00 98.38 103 PRO A CA 1
ATOM 764 C C . PRO A 1 103 ? -7.433 -5.235 6.881 1.00 98.38 103 PRO A C 1
ATOM 766 O O . PRO A 1 103 ? -8.275 -4.336 6.819 1.00 98.38 103 PRO A O 1
ATOM 769 N N . VAL A 1 104 ? -6.329 -5.199 6.133 1.00 98.56 104 VAL A N 1
ATOM 770 C CA . VAL A 1 104 ? -5.881 -4.029 5.359 1.00 98.56 104 VAL A CA 1
ATOM 771 C C . VAL A 1 104 ? -6.501 -3.990 3.964 1.00 98.56 104 VAL A C 1
ATOM 773 O O . VAL A 1 104 ? -6.525 -4.986 3.239 1.00 98.56 104 VAL A O 1
ATOM 776 N N . ALA A 1 105 ? -6.949 -2.814 3.521 1.00 98.38 105 ALA A N 1
ATOM 777 C CA . ALA A 1 105 ? -7.294 -2.600 2.118 1.00 98.38 105 ALA A CA 1
ATOM 778 C C . ALA A 1 105 ? -6.044 -2.261 1.287 1.00 98.38 105 ALA A C 1
ATOM 780 O O . ALA A 1 105 ? -5.281 -1.349 1.608 1.00 98.38 105 ALA A O 1
ATOM 781 N N . LEU A 1 106 ? -5.851 -2.951 0.164 1.00 98.31 106 LEU A N 1
ATOM 782 C CA . LEU A 1 106 ? -4.710 -2.736 -0.726 1.00 98.31 106 LEU A CA 1
ATOM 783 C C . LEU A 1 106 ? -5.140 -1.990 -1.985 1.00 98.31 106 LEU A C 1
ATOM 785 O O . LEU A 1 106 ? -6.002 -2.458 -2.729 1.00 98.31 106 LEU A O 1
ATOM 789 N N . ILE A 1 107 ? -4.504 -0.854 -2.268 1.00 97.50 107 ILE A N 1
ATOM 790 C CA . ILE A 1 107 ? -4.719 -0.089 -3.499 1.00 97.50 107 ILE A CA 1
ATOM 791 C C . ILE A 1 107 ? -3.469 -0.177 -4.363 1.00 97.50 107 ILE A C 1
ATOM 793 O O . ILE A 1 107 ? -2.438 0.414 -4.054 1.00 97.50 107 ILE A O 1
ATOM 797 N N . GLY A 1 108 ? -3.555 -0.892 -5.477 1.00 93.81 108 GLY A N 1
ATOM 798 C CA . GLY A 1 108 ? -2.444 -1.060 -6.402 1.00 93.81 108 GLY A CA 1
ATOM 799 C C . GLY A 1 108 ? -2.615 -0.239 -7.674 1.00 93.81 108 GLY A C 1
ATOM 800 O O . GLY A 1 108 ? -3.619 -0.372 -8.373 1.00 93.81 108 GLY A O 1
ATOM 801 N N . TRP A 1 109 ? -1.619 0.576 -8.020 1.00 89.62 109 TRP A N 1
ATOM 802 C CA . TRP A 1 109 ? -1.579 1.280 -9.302 1.00 89.62 109 TRP A CA 1
ATOM 803 C C . TRP A 1 109 ? -0.649 0.574 -10.288 1.00 89.62 109 TRP A C 1
ATOM 805 O O . TRP A 1 109 ? 0.508 0.299 -9.973 1.00 89.62 109 TRP A O 1
ATOM 815 N N . SER A 1 110 ? -1.130 0.316 -11.508 1.00 86.75 110 SER A N 1
ATOM 816 C CA . SER A 1 110 ? -0.366 -0.348 -12.568 1.00 86.75 110 SER A CA 1
ATOM 817 C C . SER A 1 110 ? 0.222 -1.686 -12.078 1.00 86.75 110 SER A C 1
ATOM 819 O O . SER A 1 110 ? -0.521 -2.585 -11.690 1.00 86.75 110 SER A O 1
ATOM 821 N N . LEU A 1 111 ? 1.547 -1.837 -12.041 1.00 85.06 111 LEU A N 1
ATOM 822 C CA . LEU A 1 111 ? 2.205 -3.016 -11.479 1.00 85.06 111 LEU A CA 1
ATOM 823 C C . LEU A 1 111 ? 1.842 -3.272 -10.006 1.00 85.06 111 LEU A C 1
ATOM 825 O O . LEU A 1 111 ? 1.719 -4.428 -9.606 1.00 85.06 111 LEU A O 1
ATOM 829 N N . GLY A 1 112 ? 1.602 -2.230 -9.209 1.00 88.56 112 GLY A N 1
ATOM 830 C CA . GLY A 1 112 ? 1.206 -2.373 -7.808 1.00 88.56 112 GLY A CA 1
ATOM 831 C C . GLY A 1 112 ? -0.080 -3.182 -7.618 1.00 88.56 112 GLY A C 1
ATOM 832 O O . GLY A 1 112 ? -0.246 -3.839 -6.596 1.00 88.56 112 GLY A O 1
ATOM 833 N N . GLY A 1 113 ? -0.968 -3.215 -8.620 1.00 90.62 113 GLY A N 1
ATOM 834 C CA . GLY A 1 113 ? -2.166 -4.056 -8.592 1.00 90.62 113 GLY A CA 1
ATOM 835 C C . GLY A 1 113 ? -1.864 -5.555 -8.638 1.00 90.62 113 GLY A C 1
ATOM 836 O O . GLY A 1 113 ? -2.599 -6.339 -8.045 1.00 90.62 113 GLY A O 1
ATOM 837 N N . LEU A 1 114 ? -0.780 -5.969 -9.300 1.00 88.44 114 LEU A N 1
ATOM 838 C CA . LEU A 1 114 ? -0.344 -7.369 -9.299 1.00 88.44 114 LEU A CA 1
ATOM 839 C C . LEU A 1 114 ? 0.234 -7.763 -7.938 1.00 88.44 114 LEU A C 1
ATOM 841 O O . LEU A 1 114 ? -0.125 -8.818 -7.427 1.00 88.44 114 LEU A O 1
ATOM 845 N N . TYR A 1 115 ? 1.039 -6.889 -7.325 1.00 91.31 115 TYR A N 1
ATOM 846 C CA . TYR A 1 115 ? 1.517 -7.079 -5.952 1.00 91.31 115 TYR A CA 1
ATOM 847 C C . TYR A 1 115 ? 0.359 -7.240 -4.972 1.00 91.31 115 TYR A C 1
ATOM 849 O O . TYR A 1 115 ? 0.297 -8.234 -4.262 1.00 91.31 115 TYR A O 1
ATOM 857 N N . ALA A 1 116 ? -0.590 -6.300 -4.980 1.00 94.38 116 ALA A N 1
ATOM 858 C CA . ALA A 1 116 ? -1.732 -6.329 -4.073 1.00 94.38 116 ALA A CA 1
ATOM 859 C C . ALA A 1 116 ? -2.540 -7.633 -4.193 1.00 94.38 116 ALA A C 1
ATOM 861 O O . ALA A 1 116 ? -2.933 -8.223 -3.192 1.00 94.38 116 ALA A O 1
ATOM 862 N N . ARG A 1 117 ? -2.744 -8.120 -5.424 1.00 93.94 117 ARG A N 1
ATOM 863 C CA . ARG A 1 117 ? -3.417 -9.402 -5.664 1.00 93.94 117 ARG A CA 1
ATOM 864 C C . ARG A 1 117 ? -2.616 -10.603 -5.188 1.00 93.94 117 ARG A C 1
ATOM 866 O O . ARG A 1 117 ? -3.228 -11.582 -4.782 1.00 93.94 117 ARG A O 1
ATOM 873 N N . GLU A 1 118 ? -1.294 -10.569 -5.305 1.00 93.88 118 GLU A N 1
ATOM 874 C CA . GLU A 1 118 ? -0.453 -11.675 -4.860 1.00 93.88 118 GLU A CA 1
ATOM 875 C C . GLU A 1 118 ? -0.421 -11.763 -3.333 1.00 93.88 118 GLU A C 1
ATOM 877 O O . GLU A 1 118 ? -0.652 -12.836 -2.788 1.00 93.88 118 GLU A O 1
ATOM 882 N N . ILE A 1 119 ? -0.285 -10.629 -2.644 1.00 96.19 119 ILE A N 1
ATOM 883 C CA . ILE A 1 119 ? -0.367 -10.569 -1.179 1.00 96.19 119 ILE A CA 1
ATOM 884 C C . ILE A 1 119 ? -1.721 -11.067 -0.670 1.00 96.19 119 ILE A C 1
ATOM 886 O O . ILE A 1 119 ? -1.764 -11.899 0.229 1.00 96.19 119 ILE A O 1
ATOM 890 N N . ALA A 1 120 ? -2.823 -10.656 -1.305 1.00 96.69 120 ALA A N 1
ATOM 891 C CA . ALA A 1 120 ? -4.160 -11.123 -0.935 1.00 96.69 120 ALA A CA 1
ATOM 892 C C . ALA A 1 120 ? -4.347 -12.648 -1.064 1.00 96.69 120 ALA A C 1
ATOM 894 O O . ALA A 1 120 ? -5.232 -13.204 -0.424 1.00 96.69 120 ALA A O 1
ATOM 895 N N . LYS A 1 121 ? -3.541 -13.339 -1.885 1.00 95.31 121 LYS A N 1
ATOM 896 C CA . LYS A 1 121 ? -3.545 -14.811 -1.936 1.00 95.31 121 LYS A CA 1
ATOM 897 C C . LYS A 1 121 ? -2.687 -15.435 -0.840 1.00 95.31 121 LYS A C 1
ATOM 899 O O . LYS A 1 121 ? -3.021 -16.522 -0.385 1.00 95.31 121 LYS A O 1
ATOM 904 N N . ARG A 1 122 ? -1.564 -14.798 -0.489 1.00 95.81 122 ARG A N 1
ATOM 905 C CA . ARG A 1 122 ? -0.608 -15.313 0.502 1.00 95.81 122 ARG A CA 1
ATOM 906 C C . ARG A 1 122 ? -1.148 -15.186 1.924 1.00 95.81 122 ARG A C 1
ATOM 908 O O . ARG A 1 122 ?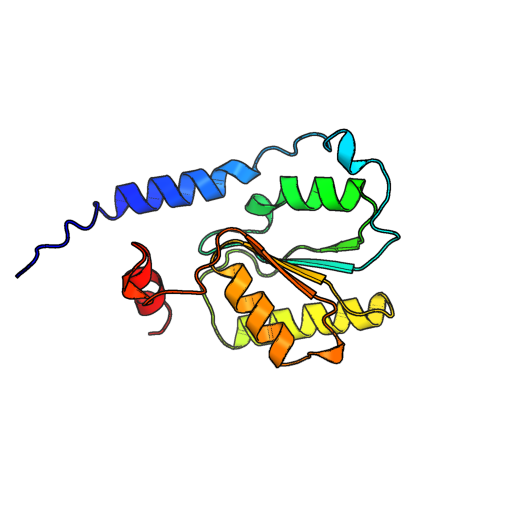 -1.059 -16.140 2.686 1.00 95.81 122 ARG A O 1
ATOM 915 N N . ILE A 1 123 ? -1.752 -14.041 2.241 1.00 97.56 123 ILE A N 1
ATOM 916 C CA . ILE A 1 123 ? -2.274 -13.706 3.573 1.00 97.56 123 ILE A CA 1
ATOM 917 C C . ILE A 1 123 ? -3.724 -13.190 3.494 1.00 97.56 123 ILE A C 1
ATOM 919 O O . ILE A 1 123 ? -3.992 -12.034 3.819 1.00 97.56 123 ILE A O 1
ATOM 923 N N . PRO A 1 124 ? -4.685 -14.018 3.035 1.00 97.75 124 PRO A N 1
ATOM 924 C CA . PRO A 1 124 ? -6.061 -13.578 2.787 1.00 97.75 124 PRO A CA 1
ATOM 925 C C . PRO A 1 124 ? -6.755 -13.013 4.032 1.00 97.75 124 PRO A C 1
ATOM 927 O O . PRO A 1 124 ? -7.540 -12.080 3.907 1.00 97.75 124 PRO A O 1
ATOM 930 N N . ASP A 1 125 ? -6.428 -13.517 5.224 1.00 98.06 125 ASP A N 1
ATOM 931 C CA . ASP A 1 125 ? -7.047 -13.074 6.480 1.00 98.06 125 ASP A CA 1
ATOM 932 C C . ASP A 1 125 ? -6.599 -11.664 6.904 1.00 98.06 125 ASP A C 1
ATOM 934 O O . ASP A 1 125 ? -7.324 -10.969 7.611 1.00 98.06 125 ASP A O 1
ATOM 938 N N . ALA A 1 126 ? -5.432 -11.211 6.435 1.00 98.31 126 ALA A N 1
ATOM 939 C CA . ALA A 1 126 ? -4.898 -9.876 6.707 1.00 98.31 126 ALA A CA 1
ATOM 940 C C . ALA A 1 126 ? -5.320 -8.833 5.655 1.00 98.31 126 ALA A C 1
ATOM 942 O O . ALA A 1 126 ? -4.954 -7.662 5.769 1.00 98.31 126 ALA A O 1
ATOM 943 N N . VAL A 1 127 ? -6.085 -9.223 4.624 1.00 98.50 127 VAL A N 1
ATOM 944 C CA . VAL A 1 127 ? -6.487 -8.340 3.518 1.00 98.50 127 VAL A CA 1
ATOM 945 C C . VAL A 1 127 ? -8.011 -8.253 3.393 1.00 98.50 127 VAL A C 1
ATOM 947 O O . VAL A 1 127 ? -8.671 -9.215 3.020 1.00 98.50 127 VAL A O 1
ATOM 950 N N . ASP A 1 128 ? -8.577 -7.059 3.598 1.00 97.94 128 ASP A N 1
ATOM 951 C CA . ASP A 1 128 ? -10.024 -6.803 3.453 1.00 97.94 128 ASP A CA 1
ATOM 952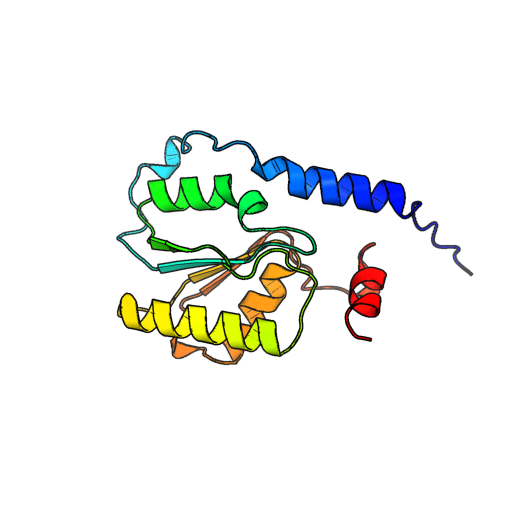 C C . ASP A 1 128 ? -10.452 -6.789 1.977 1.00 97.94 128 ASP A C 1
ATOM 954 O O . ASP A 1 128 ? -11.450 -7.391 1.582 1.00 97.94 128 ASP A O 1
ATOM 958 N N . ARG A 1 129 ? -9.705 -6.063 1.133 1.00 97.62 129 ARG A N 1
ATOM 959 C CA . ARG A 1 129 ? -9.989 -5.953 -0.306 1.00 97.62 129 ARG A CA 1
ATOM 960 C C . ARG A 1 129 ? -8.785 -5.492 -1.107 1.00 97.62 129 ARG A C 1
ATOM 962 O O . ARG A 1 129 ? -7.893 -4.820 -0.597 1.00 97.62 129 ARG A O 1
ATOM 969 N N . VAL A 1 130 ? -8.840 -5.757 -2.410 1.00 97.25 130 VAL A N 1
ATOM 970 C CA . VAL A 1 130 ? -7.881 -5.239 -3.388 1.00 97.25 130 VAL A CA 1
ATOM 971 C C . VAL A 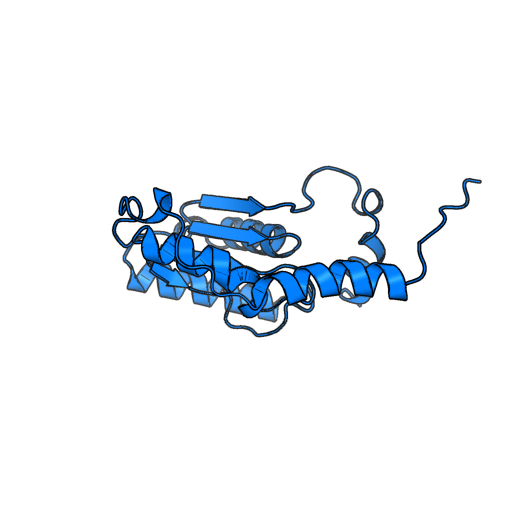1 130 ? -8.590 -4.306 -4.367 1.00 97.25 130 VAL A C 1
ATOM 973 O O . VAL A 1 130 ? -9.541 -4.698 -5.040 1.00 97.25 130 VAL A O 1
ATOM 976 N N . ILE A 1 131 ? 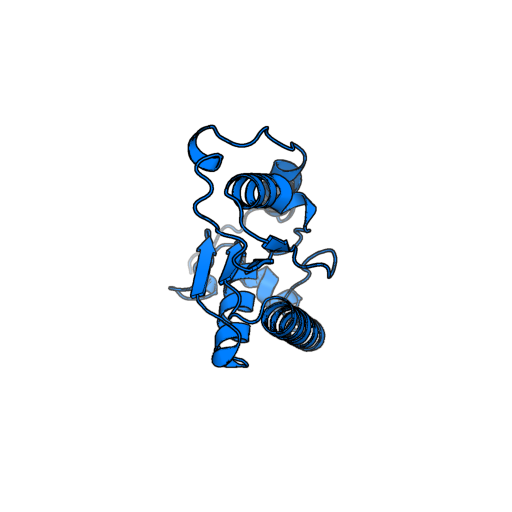-8.098 -3.074 -4.474 1.00 96.00 131 ILE A N 1
ATOM 977 C CA . ILE A 1 131 ? -8.537 -2.065 -5.438 1.00 96.00 131 ILE A CA 1
ATOM 978 C C . ILE A 1 131 ? -7.394 -1.826 -6.414 1.00 96.00 131 ILE A C 1
ATOM 980 O O . ILE A 1 131 ? -6.252 -1.597 -6.026 1.00 96.00 131 ILE A O 1
ATOM 984 N N . THR A 1 132 ? -7.693 -1.863 -7.704 1.00 91.12 132 THR A N 1
ATOM 985 C CA . THR A 1 132 ? -6.663 -1.820 -8.738 1.00 91.12 132 THR A CA 1
ATOM 986 C C . THR A 1 132 ? -6.913 -0.680 -9.706 1.00 91.12 132 THR A C 1
ATOM 988 O O . THR A 1 132 ? -8.000 -0.572 -10.271 1.00 91.12 132 THR A O 1
ATOM 991 N N . LEU A 1 133 ? -5.898 0.141 -9.947 1.00 87.94 133 LEU A N 1
ATOM 992 C CA . LEU A 1 133 ? -5.979 1.313 -10.811 1.00 87.94 133 LEU A CA 1
ATOM 993 C C . LEU A 1 133 ? -5.126 1.062 -12.054 1.00 87.94 133 LEU A C 1
ATOM 995 O O . LEU A 1 133 ? -3.916 0.865 -11.938 1.00 87.94 133 LEU A O 1
ATOM 999 N N . GLY A 1 134 ? -5.739 1.011 -13.241 1.00 81.75 134 GLY A N 1
ATOM 1000 C CA . GLY A 1 134 ? -5.021 0.866 -14.520 1.00 81.75 134 GLY A CA 1
ATOM 1001 C C . GLY A 1 134 ? -4.044 -0.317 -14.581 1.00 81.75 134 GLY A C 1
ATOM 1002 O O . GLY A 1 134 ? -2.986 -0.218 -15.196 1.00 81.75 134 GLY A O 1
ATOM 1003 N N . SER A 1 135 ? -4.349 -1.401 -13.870 1.00 78.00 135 SER A N 1
ATOM 1004 C CA . SER A 1 135 ? -3.444 -2.535 -13.680 1.00 78.00 135 SER A CA 1
ATOM 1005 C C . SER A 1 135 ? -3.738 -3.645 -14.708 1.00 78.00 135 SER A C 1
ATOM 1007 O O . SER A 1 135 ? -4.908 -3.914 -14.995 1.00 78.00 135 SER A O 1
ATOM 1009 N N . PRO A 1 136 ? -2.717 -4.286 -15.303 1.00 68.50 136 PRO A N 1
ATOM 1010 C CA . PRO A 1 136 ? -2.925 -5.240 -16.392 1.00 68.50 136 PRO A CA 1
ATOM 1011 C C . PRO A 1 136 ? -3.350 -6.620 -15.859 1.00 68.50 136 PRO A C 1
ATOM 1013 O O . PRO A 1 136 ? -2.510 -7.384 -15.393 1.00 68.50 136 PRO A O 1
ATOM 1016 N N . PHE A 1 137 ? -4.644 -6.961 -15.941 1.00 58.50 137 PHE A N 1
ATOM 1017 C CA . PHE A 1 137 ? -5.162 -8.262 -15.463 1.00 58.50 137 PHE A CA 1
ATOM 1018 C C . PHE A 1 137 ? -5.851 -9.137 -16.507 1.00 58.50 137 PHE A C 1
ATOM 1020 O O . PHE A 1 137 ? -6.082 -10.313 -16.236 1.00 58.50 137 PHE A O 1
ATOM 1027 N N . SER A 1 138 ? -6.225 -8.588 -17.662 1.00 42.12 138 SER A N 1
ATOM 1028 C CA . SER A 1 138 ? -6.914 -9.328 -18.721 1.00 42.12 138 SER A CA 1
ATOM 1029 C C . SER A 1 138 ? -6.276 -9.010 -20.073 1.00 42.12 138 SER A C 1
ATOM 1031 O O . SER A 1 138 ? -6.130 -7.849 -20.450 1.00 42.12 138 SER A O 1
ATOM 1033 N N . GLY A 1 139 ? -5.828 -10.056 -20.770 1.00 46.84 139 GLY A N 1
ATOM 1034 C CA . GLY A 1 139 ? -5.100 -9.975 -22.039 1.00 46.84 139 GLY A CA 1
ATOM 1035 C C . GLY A 1 139 ? -3.730 -10.653 -21.980 1.00 46.84 139 GLY A C 1
ATOM 1036 O O . GLY A 1 139 ? -3.162 -10.845 -20.906 1.00 46.84 139 GLY A O 1
ATOM 1037 N N . SER A 1 140 ? -3.188 -11.037 -23.143 1.00 44.06 140 SER A N 1
ATOM 1038 C CA . SER A 1 140 ? -1.800 -11.510 -23.204 1.00 44.06 140 SER A CA 1
ATOM 1039 C C . SER A 1 140 ? -0.888 -10.427 -22.623 1.00 44.06 140 SER A C 1
ATOM 1041 O O . SER A 1 140 ? -1.092 -9.246 -22.909 1.00 44.06 140 SER A O 1
ATOM 1043 N N . LEU A 1 141 ? 0.137 -10.808 -21.856 1.00 46.34 141 LEU A N 1
ATOM 1044 C CA . LEU A 1 141 ? 1.149 -9.863 -21.365 1.00 46.34 141 LEU A CA 1
ATOM 1045 C C . LEU A 1 141 ? 1.731 -9.018 -22.516 1.00 46.34 141 LEU A C 1
ATOM 1047 O O . LEU A 1 141 ? 2.047 -7.857 -22.303 1.00 46.34 141 LEU A O 1
ATOM 1051 N N . ARG A 1 142 ? 1.751 -9.563 -23.746 1.00 44.97 142 ARG A N 1
ATOM 1052 C CA . ARG A 1 142 ? 2.165 -8.927 -25.014 1.00 44.97 142 ARG A CA 1
ATOM 1053 C C . ARG A 1 142 ? 1.159 -7.939 -25.625 1.00 44.97 142 ARG A C 1
ATOM 1055 O O . ARG A 1 142 ? 1.488 -7.271 -26.599 1.00 44.97 142 ARG A O 1
ATOM 1062 N N . GLY A 1 143 ? -0.052 -7.835 -25.082 1.00 42.72 143 GLY A N 1
ATOM 1063 C CA . GLY A 1 143 ? -1.106 -6.929 -25.553 1.00 42.72 143 GLY A CA 1
ATOM 1064 C C . GLY A 1 143 ? -0.944 -5.484 -25.077 1.00 42.72 143 GLY A C 1
ATOM 1065 O O . GLY A 1 143 ? -1.670 -4.609 -25.538 1.00 42.72 143 GLY A O 1
ATOM 1066 N N . ASN A 1 144 ? 0.010 -5.222 -24.178 1.00 44.97 144 ASN A N 1
ATOM 1067 C CA . ASN A 1 144 ? 0.323 -3.885 -23.688 1.00 44.97 144 ASN A CA 1
ATOM 1068 C C . ASN A 1 144 ? 1.789 -3.535 -24.012 1.00 44.97 144 ASN A C 1
ATOM 1070 O O . ASN A 1 144 ? 2.668 -4.395 -23.932 1.00 44.97 144 ASN A O 1
ATOM 1074 N N . ARG A 1 145 ? 2.088 -2.276 -24.372 1.00 41.53 145 ARG A N 1
ATOM 1075 C CA . ARG A 1 145 ? 3.419 -1.822 -24.872 1.00 41.53 145 ARG A CA 1
ATOM 1076 C C . ARG A 1 145 ? 4.573 -1.951 -23.854 1.00 41.53 145 ARG A C 1
ATOM 1078 O O . ARG A 1 145 ? 5.697 -1.561 -24.154 1.00 41.53 145 ARG A O 1
ATOM 1085 N N . VAL A 1 146 ? 4.302 -2.483 -22.663 1.00 51.81 146 VAL A N 1
ATOM 1086 C CA . VAL A 1 146 ? 5.203 -2.558 -21.500 1.00 51.81 146 VAL A CA 1
ATOM 1087 C C . VAL A 1 146 ? 5.652 -4.004 -21.213 1.00 51.81 146 VAL A C 1
ATOM 1089 O O . VAL A 1 146 ? 6.418 -4.248 -20.292 1.00 51.81 146 VAL A O 1
ATOM 1092 N N . TRP A 1 147 ? 5.227 -4.981 -22.022 1.00 46.75 147 TRP A N 1
ATOM 1093 C CA . TRP A 1 147 ? 5.545 -6.408 -21.843 1.00 46.75 147 TRP A CA 1
ATOM 1094 C C . TRP A 1 147 ? 7.049 -6.717 -21.764 1.00 46.75 147 TRP A C 1
ATOM 1096 O O . TRP A 1 147 ? 7.472 -7.544 -20.963 1.00 46.75 147 TRP A O 1
ATOM 1106 N N . TRP A 1 148 ? 7.864 -5.995 -22.534 1.00 51.38 148 TRP A N 1
ATOM 1107 C CA . TRP A 1 148 ? 9.325 -6.121 -22.550 1.00 51.38 148 TRP A CA 1
ATOM 1108 C C . TRP A 1 148 ? 9.977 -5.723 -21.216 1.00 51.38 148 TRP A C 1
ATOM 1110 O O . TRP A 1 148 ? 11.052 -6.206 -20.874 1.00 51.38 148 TRP A O 1
ATOM 1120 N N . LEU A 1 149 ? 9.323 -4.852 -20.447 1.00 49.66 149 LEU A N 1
ATOM 1121 C CA . LEU A 1 149 ? 9.819 -4.357 -19.167 1.00 49.66 149 LEU A CA 1
ATOM 1122 C C . LEU A 1 149 ? 9.656 -5.404 -18.060 1.00 49.66 149 LEU A C 1
ATOM 1124 O O . LEU A 1 149 ? 10.480 -5.476 -17.155 1.00 49.66 149 LEU A O 1
ATOM 1128 N N . TYR A 1 150 ? 8.636 -6.258 -18.182 1.00 50.88 150 TYR A N 1
ATOM 1129 C CA . TYR A 1 150 ? 8.444 -7.422 -17.319 1.00 50.88 150 TYR A CA 1
ATOM 1130 C C . TYR A 1 150 ? 9.505 -8.506 -17.562 1.00 50.88 150 TYR A C 1
ATOM 1132 O O . TYR A 1 150 ? 9.963 -9.129 -16.609 1.00 50.88 150 TYR A O 1
ATOM 1140 N N . GLU A 1 151 ? 9.946 -8.703 -18.810 1.00 53.19 151 GLU A N 1
ATOM 1141 C CA . GLU A 1 151 ? 11.007 -9.671 -19.139 1.00 53.19 151 GLU A CA 1
ATOM 1142 C C . GLU A 1 151 ? 12.411 -9.208 -18.720 1.00 53.19 151 GLU A C 1
ATOM 1144 O O . GLU A 1 151 ? 13.275 -10.043 -18.465 1.00 53.19 151 GLU A O 1
ATOM 1149 N N . LEU A 1 152 ? 12.656 -7.896 -18.634 1.00 46.12 152 LEU A N 1
ATOM 1150 C CA . LEU A 1 152 ? 13.976 -7.361 -18.280 1.00 46.12 152 LEU A CA 1
ATOM 1151 C C . LEU A 1 152 ? 14.300 -7.499 -16.783 1.00 46.12 152 LEU A C 1
ATOM 1153 O O . LEU A 1 152 ? 15.470 -7.543 -16.416 1.00 46.12 152 LEU A O 1
ATOM 1157 N N . VAL A 1 153 ? 13.272 -7.534 -15.933 1.00 41.97 153 VAL A N 1
ATOM 1158 C CA . VAL A 1 153 ? 13.420 -7.603 -14.469 1.00 41.97 153 VAL A CA 1
ATOM 1159 C C . VAL A 1 153 ? 13.405 -9.046 -13.954 1.00 41.97 153 VAL A C 1
ATOM 1161 O O . VAL A 1 153 ? 14.009 -9.324 -12.926 1.00 41.97 153 VAL A O 1
ATOM 1164 N N . ASN A 1 154 ? 12.777 -9.973 -14.682 1.00 37.56 154 ASN A N 1
ATOM 1165 C CA . ASN A 1 154 ? 12.758 -11.406 -14.358 1.00 37.56 154 ASN A CA 1
ATOM 1166 C C . ASN A 1 154 ? 13.971 -12.174 -14.934 1.00 37.56 154 ASN A C 1
ATOM 1168 O O . ASN A 1 154 ? 13.828 -13.333 -15.328 1.00 37.56 154 ASN A O 1
ATOM 1172 N N . ARG A 1 155 ? 15.148 -11.539 -15.022 1.00 35.62 155 ARG A N 1
ATOM 1173 C CA . ARG A 1 155 ? 16.410 -12.193 -15.410 1.00 35.62 155 ARG A CA 1
ATOM 1174 C C . ARG A 1 155 ? 17.334 -12.390 -14.223 1.00 35.62 155 ARG A C 1
ATOM 1176 O O . ARG A 1 155 ? 17.466 -11.435 -13.429 1.00 35.62 155 ARG A O 1
#